Protein AF-A0A4V1IVL1-F1 (afdb_monomer)

Mean predicted aligned error: 5.2 Å

Nearest PDB structures (foldseek):
  8qma-assembly1_J  TM=3.248E-01  e=8.746E+00  Sinapis alba

InterPro domains:
  IPR002680 Alternative oxidase [PF01786] (1-81)
  IPR002680 Alternative oxidase [PTHR31803] (1-81)
  IPR038659 Alternative oxidase superfamily [G3DSA:1.20.1260.140] (1-81)

Secondary structure (DSSP, 8-state):
-HHHHHHHHHHHH-HHHHHHHHHHHHHHHHHHHHHHHHHHHTTSS--PBPPHHHHHHTT--TT-BHHHHHHHHHHHHHHH-

Radius of gyration: 16.35 Å; Cα contacts (8 Å, |Δi|>4): 53; chains: 1; bounding box: 33×23×42 Å

Organism: NCBI:txid78915

Foldseek 3Di:
DVVVVVLVVCCVVPVVVSVVVVVVVLVVVLVVLVVVLVCCVVVVDPFAADDPVLCVVLVHDNRHTPNNSSVSVNVVSVVVD

pLDDT: mean 89.4, std 6.29, range [56.41, 95.19]

Sequence (81 aa):
GVFFNIYFLLYLTTPKTAHRVVGYLEEEAIISYTQMLKCIDDGSIENTPAPQIAIDYWNLPKDARIRDVTLAIRADEAMHR

Structure (mmCIF, N/CA/C/O backbone):
data_AF-A0A4V1IVL1-F1
#
_entry.id   AF-A0A4V1IVL1-F1
#
loop_
_atom_site.group_PDB
_atom_site.id
_atom_site.type_symbol
_atom_site.label_atom_id
_atom_site.label_alt_id
_atom_site.label_comp_id
_atom_site.label_asym_id
_atom_site.label_entity_id
_atom_site.label_seq_id
_atom_site.pdbx_PDB_ins_code
_atom_site.Cartn_x
_atom_site.Cartn_y
_atom_site.Cartn_z
_atom_site.occupancy
_atom_site.B_iso_or_equiv
_atom_site.auth_seq_id
_atom_site.auth_comp_id
_atom_site.auth_asym_id
_atom_site.auth_atom_id
_atom_site.pdbx_PDB_model_num
ATOM 1 N N . GLY A 1 1 ? 12.250 11.665 -7.979 1.00 76.31 1 GLY A N 1
ATOM 2 C CA . GLY A 1 1 ? 12.981 11.998 -9.221 1.00 76.31 1 GLY A CA 1
ATOM 3 C C . GLY A 1 1 ? 13.849 10.857 -9.724 1.00 76.31 1 GLY A C 1
ATOM 4 O O . GLY A 1 1 ? 13.664 10.428 -10.854 1.00 76.31 1 GLY A O 1
ATOM 5 N N . VAL A 1 2 ? 14.785 10.356 -8.910 1.00 92.44 2 VAL A N 1
ATOM 6 C CA . VAL A 1 2 ? 15.778 9.343 -9.330 1.00 92.44 2 VAL A CA 1
ATOM 7 C C . VAL A 1 2 ? 15.138 8.022 -9.776 1.00 92.44 2 VAL A C 1
ATOM 9 O O . VAL A 1 2 ? 15.413 7.575 -10.884 1.00 92.44 2 VAL A O 1
ATOM 12 N N . PHE A 1 3 ? 14.220 7.457 -8.980 1.00 88.81 3 PHE A N 1
ATOM 13 C CA . PHE A 1 3 ? 13.506 6.219 -9.333 1.00 88.81 3 PHE A CA 1
ATOM 14 C C . PHE A 1 3 ? 12.810 6.314 -10.696 1.00 88.81 3 PHE A C 1
ATOM 16 O O . PHE A 1 3 ? 13.019 5.463 -11.552 1.00 88.81 3 PHE A O 1
ATOM 23 N N . PHE A 1 4 ? 12.055 7.395 -10.923 1.00 91.31 4 PHE A N 1
ATOM 24 C CA . PHE A 1 4 ? 11.334 7.613 -12.177 1.00 91.31 4 PHE A CA 1
ATOM 25 C C . PHE A 1 4 ? 12.269 7.625 -13.390 1.00 91.31 4 PHE A C 1
ATOM 27 O O . PHE A 1 4 ? 12.010 6.922 -14.357 1.00 91.31 4 PHE A O 1
ATOM 34 N N . ASN A 1 5 ? 13.374 8.377 -13.335 1.00 93.94 5 ASN A N 1
ATOM 35 C CA . ASN A 1 5 ? 14.300 8.472 -14.468 1.00 93.94 5 ASN A CA 1
ATOM 36 C C . ASN A 1 5 ? 15.003 7.136 -14.758 1.00 93.94 5 ASN A C 1
ATOM 38 O O . ASN A 1 5 ? 15.148 6.763 -15.920 1.00 93.94 5 ASN A O 1
ATOM 42 N N . ILE A 1 6 ? 15.401 6.391 -13.720 1.00 92.75 6 ILE A N 1
ATOM 43 C CA . ILE A 1 6 ? 16.023 5.068 -13.881 1.00 92.75 6 ILE A CA 1
ATOM 44 C C . ILE A 1 6 ? 15.017 4.066 -14.450 1.00 92.75 6 ILE A C 1
ATOM 46 O O . ILE A 1 6 ? 15.328 3.373 -15.416 1.00 92.75 6 ILE A O 1
ATOM 50 N N . TYR A 1 7 ? 13.806 4.009 -13.889 1.00 91.75 7 TYR A N 1
ATOM 51 C CA . TYR A 1 7 ? 12.756 3.112 -14.363 1.00 91.75 7 TYR A CA 1
ATOM 52 C C . TYR A 1 7 ? 12.333 3.448 -15.800 1.00 91.75 7 TYR A C 1
ATOM 54 O O . TYR A 1 7 ? 12.172 2.548 -16.618 1.00 91.75 7 TYR A O 1
ATOM 62 N N . PHE A 1 8 ? 12.247 4.736 -16.147 1.00 92.56 8 PHE A N 1
ATOM 63 C CA . PHE A 1 8 ? 11.955 5.197 -17.505 1.00 92.56 8 PHE A CA 1
ATOM 64 C C . PHE A 1 8 ? 13.013 4.727 -18.515 1.00 92.56 8 PHE A C 1
ATOM 66 O O . PHE A 1 8 ? 12.672 4.139 -19.540 1.00 92.56 8 PHE A O 1
ATOM 73 N N . LEU A 1 9 ? 14.303 4.907 -18.209 1.00 94.00 9 LEU A N 1
ATOM 74 C CA . LEU A 1 9 ? 15.394 4.429 -19.068 1.00 94.00 9 LEU A CA 1
ATOM 75 C C . LEU A 1 9 ? 15.441 2.894 -19.154 1.00 94.00 9 LEU A C 1
ATOM 77 O O . LEU A 1 9 ? 15.680 2.338 -20.230 1.00 94.00 9 LEU A O 1
ATOM 81 N N . LEU A 1 10 ? 15.179 2.194 -18.047 1.00 91.56 10 LEU A N 1
ATOM 82 C CA . LEU A 1 10 ? 15.079 0.734 -18.021 1.00 91.56 10 LEU A CA 1
ATOM 83 C C . LEU A 1 10 ? 13.930 0.237 -18.907 1.00 91.56 10 LEU A C 1
ATOM 85 O O . LEU A 1 10 ? 14.094 -0.745 -19.625 1.00 91.56 10 LEU A O 1
ATOM 89 N N . TYR A 1 11 ? 12.791 0.927 -18.895 1.00 92.38 11 TYR A N 1
ATOM 90 C CA . TYR A 1 11 ? 11.627 0.564 -19.697 1.00 92.38 11 TYR A CA 1
ATOM 91 C C . TYR A 1 11 ? 11.884 0.746 -21.197 1.00 92.38 11 TYR A C 1
ATOM 93 O O . TYR A 1 11 ? 11.513 -0.115 -21.992 1.00 92.38 11 TYR A O 1
ATOM 101 N N . LEU A 1 12 ? 12.572 1.827 -21.586 1.00 93.94 12 LEU A N 1
ATOM 102 C CA . LEU A 1 12 ? 12.950 2.070 -22.983 1.00 93.94 12 LEU A CA 1
ATOM 103 C C . LEU A 1 12 ? 13.959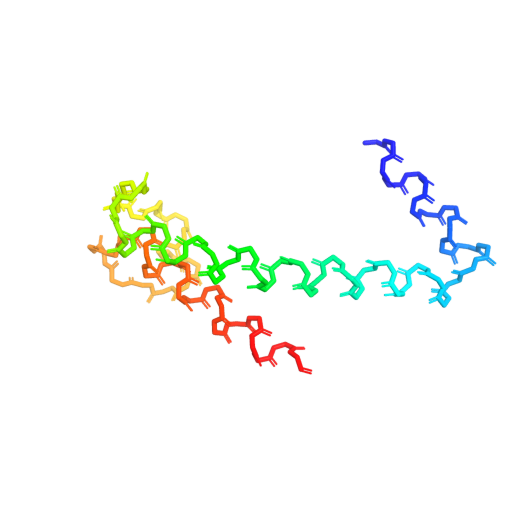 1.043 -23.511 1.00 93.94 12 LEU A C 1
ATOM 105 O O . LEU A 1 12 ? 13.876 0.639 -24.668 1.00 93.94 12 LEU A O 1
ATOM 109 N N . THR A 1 13 ? 14.921 0.632 -22.682 1.00 95.19 13 THR A N 1
ATOM 110 C CA . THR A 1 13 ? 15.994 -0.281 -23.106 1.00 95.19 13 THR A CA 1
ATOM 111 C C . THR A 1 13 ? 15.587 -1.748 -23.005 1.00 95.19 13 THR A C 1
ATOM 113 O O . THR A 1 13 ? 15.885 -2.535 -23.899 1.00 95.19 13 THR A O 1
ATOM 116 N N . THR A 1 14 ? 14.911 -2.132 -21.919 1.00 91.94 14 THR A N 1
ATOM 117 C CA . THR A 1 14 ? 14.555 -3.524 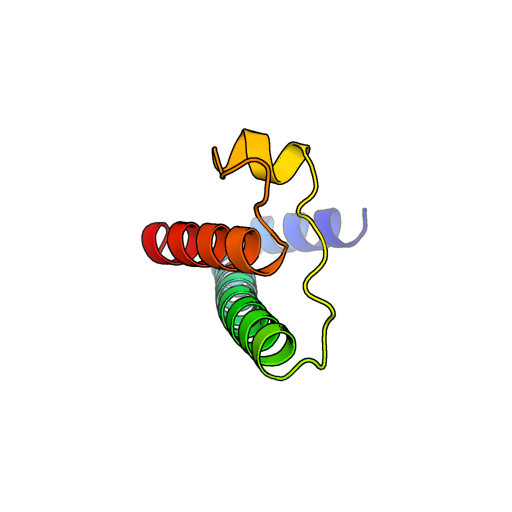-21.622 1.00 91.94 14 THR A CA 1
ATOM 118 C C . THR A 1 14 ? 13.183 -3.620 -20.934 1.00 91.94 14 THR A C 1
ATOM 120 O O . THR A 1 14 ? 13.098 -3.910 -19.735 1.00 91.94 14 THR A O 1
ATOM 123 N N . PRO A 1 15 ? 12.073 -3.467 -21.682 1.00 89.69 15 PRO A N 1
ATOM 124 C CA . PRO A 1 15 ? 10.722 -3.428 -21.109 1.00 89.69 15 PRO A CA 1
ATOM 125 C C . PRO A 1 15 ? 10.349 -4.720 -20.370 1.00 89.69 15 PRO A C 1
ATOM 127 O O . PRO A 1 15 ? 9.725 -4.682 -19.314 1.00 89.69 15 PRO A O 1
ATOM 130 N N . LYS A 1 16 ? 10.808 -5.883 -20.857 1.00 90.88 16 LYS A N 1
ATOM 131 C CA . LYS A 1 16 ? 10.595 -7.176 -20.177 1.00 90.88 16 LYS A CA 1
ATOM 132 C C . LYS A 1 16 ? 11.208 -7.213 -18.774 1.00 90.88 16 LYS A C 1
ATOM 134 O O . LYS A 1 16 ? 10.640 -7.831 -17.880 1.00 90.88 16 LYS A O 1
ATOM 139 N N . THR A 1 17 ? 12.365 -6.581 -18.584 1.00 89.88 17 THR A N 1
ATOM 140 C CA . THR A 1 17 ? 13.012 -6.505 -17.270 1.00 89.88 17 THR A CA 1
ATOM 141 C C . THR A 1 17 ? 12.283 -5.512 -16.378 1.00 89.88 17 THR A C 1
ATOM 143 O O . THR A 1 17 ? 12.049 -5.831 -15.219 1.00 89.88 17 THR A O 1
ATOM 146 N N . ALA A 1 18 ? 11.855 -4.364 -16.909 1.00 91.06 18 ALA A N 1
ATOM 147 C CA . ALA A 1 18 ? 11.069 -3.394 -16.147 1.00 91.06 18 ALA A CA 1
ATOM 148 C C . ALA A 1 18 ? 9.764 -4.007 -15.600 1.00 91.06 18 ALA A C 1
ATOM 150 O O . ALA A 1 18 ? 9.487 -3.879 -14.411 1.00 91.06 18 ALA A O 1
ATOM 151 N N . HIS A 1 19 ? 9.036 -4.774 -16.421 1.00 91.19 19 HIS A N 1
ATOM 152 C CA . HIS A 1 19 ? 7.853 -5.511 -15.962 1.00 91.19 19 HIS A CA 1
ATOM 153 C C . HIS A 1 19 ? 8.168 -6.529 -14.861 1.00 91.19 19 HIS A C 1
ATOM 155 O O . HIS A 1 19 ? 7.416 -6.633 -13.900 1.00 91.19 19 HIS A O 1
ATOM 161 N N . ARG A 1 20 ? 9.291 -7.255 -14.959 1.00 91.38 20 ARG A N 1
ATOM 162 C CA . ARG A 1 20 ? 9.713 -8.183 -13.896 1.00 91.38 20 ARG A CA 1
ATOM 163 C C . ARG A 1 20 ? 10.052 -7.467 -12.595 1.00 91.38 20 ARG A C 1
ATOM 165 O O . ARG A 1 20 ? 9.722 -7.978 -11.538 1.00 91.38 20 ARG A O 1
ATOM 172 N N . VAL A 1 21 ? 10.696 -6.302 -12.669 1.00 90.38 21 VAL A N 1
ATOM 173 C CA . VAL A 1 21 ? 10.999 -5.494 -11.479 1.00 90.38 21 VAL A CA 1
ATOM 174 C C . VAL A 1 21 ? 9.712 -5.100 -10.762 1.00 90.38 21 VAL A C 1
ATOM 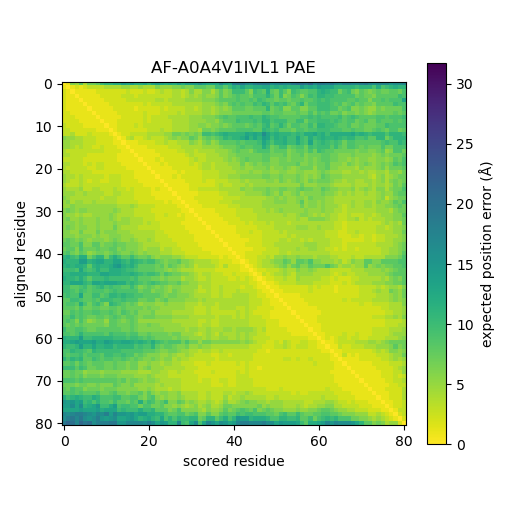176 O O . VAL A 1 21 ? 9.641 -5.266 -9.551 1.00 90.38 21 VAL A O 1
ATOM 179 N N . VAL A 1 22 ? 8.694 -4.633 -11.492 1.00 88.88 22 VAL A N 1
ATOM 180 C CA . VAL A 1 22 ? 7.392 -4.312 -10.887 1.00 88.88 22 VAL A CA 1
ATOM 181 C C . VAL A 1 22 ? 6.729 -5.558 -10.305 1.00 88.88 22 VAL A C 1
ATOM 183 O O . VAL A 1 22 ? 6.310 -5.508 -9.159 1.00 88.88 22 VAL A O 1
ATOM 186 N N . GLY A 1 23 ? 6.749 -6.689 -11.017 1.00 87.0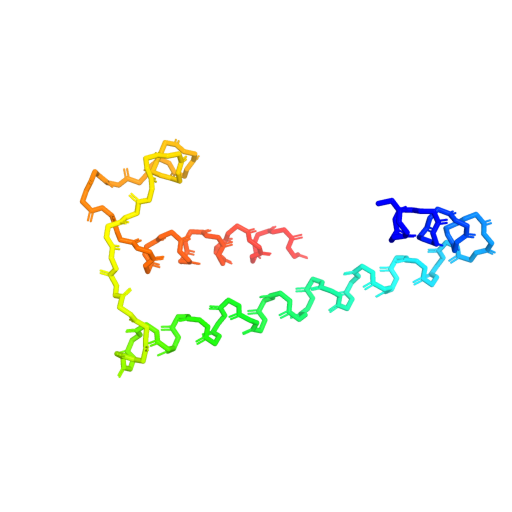6 23 GLY A N 1
ATOM 187 C CA . GLY A 1 23 ? 6.215 -7.948 -10.487 1.00 87.06 23 GLY A CA 1
ATOM 188 C C . GLY A 1 23 ? 6.873 -8.377 -9.168 1.00 87.06 23 GLY A C 1
ATOM 189 O O . GLY A 1 23 ? 6.178 -8.765 -8.238 1.00 87.06 23 GLY A O 1
ATOM 190 N N . TYR A 1 24 ? 8.196 -8.231 -9.028 1.00 89.31 24 TYR A N 1
ATOM 191 C CA . TYR A 1 24 ? 8.869 -8.509 -7.751 1.00 89.31 24 TYR A CA 1
ATOM 192 C C . TYR A 1 24 ? 8.491 -7.516 -6.645 1.00 89.31 24 TYR A C 1
ATOM 194 O O . TYR A 1 24 ? 8.401 -7.904 -5.484 1.00 89.31 24 TYR A O 1
ATOM 202 N N . LEU A 1 25 ? 8.266 -6.241 -6.980 1.00 88.75 25 LEU A N 1
ATOM 203 C CA . LEU A 1 25 ? 7.790 -5.254 -6.005 1.00 88.75 25 LEU A CA 1
ATOM 204 C C . LEU A 1 25 ? 6.368 -5.575 -5.529 1.00 88.75 25 LEU A C 1
ATOM 206 O O . LEU A 1 25 ? 6.088 -5.423 -4.344 1.00 88.75 25 LEU A O 1
ATOM 210 N N . GLU A 1 26 ? 5.497 -6.037 -6.425 1.00 84.50 26 GLU A N 1
ATOM 211 C CA . GLU A 1 26 ? 4.141 -6.489 -6.095 1.00 84.50 26 GLU A CA 1
ATOM 212 C C . GLU A 1 26 ? 4.174 -7.738 -5.196 1.00 84.50 26 GLU A C 1
ATOM 214 O O . GLU A 1 26 ? 3.496 -7.782 -4.168 1.00 84.50 26 GLU A O 1
ATOM 219 N N . GLU A 1 27 ? 5.023 -8.724 -5.508 1.00 86.38 27 GLU A N 1
ATOM 220 C CA . GLU A 1 27 ? 5.215 -9.913 -4.663 1.00 86.38 27 GLU A CA 1
ATOM 221 C C . GLU A 1 27 ? 5.688 -9.544 -3.245 1.00 86.38 27 GLU A C 1
ATOM 223 O O . GLU A 1 27 ? 5.117 -10.010 -2.253 1.00 86.38 27 GLU A O 1
ATOM 228 N N . GLU A 1 28 ? 6.684 -8.662 -3.131 1.00 88.50 28 GLU A N 1
ATOM 229 C CA . GLU A 1 28 ? 7.181 -8.178 -1.838 1.00 88.50 28 GLU A CA 1
ATOM 230 C C . GLU A 1 28 ? 6.148 -7.325 -1.085 1.00 88.50 28 GLU A C 1
ATOM 232 O O . GLU A 1 28 ? 6.071 -7.390 0.147 1.00 88.50 28 GLU A O 1
ATOM 237 N N . ALA A 1 29 ? 5.306 -6.562 -1.789 1.00 84.88 29 ALA A N 1
ATOM 238 C CA . ALA A 1 29 ? 4.213 -5.815 -1.170 1.00 84.88 29 ALA A CA 1
ATOM 239 C C . ALA A 1 29 ? 3.202 -6.759 -0.495 1.00 84.88 29 ALA A C 1
ATOM 241 O O . ALA A 1 29 ? 2.842 -6.546 0.666 1.00 84.88 29 ALA A O 1
ATOM 242 N N . ILE A 1 30 ? 2.812 -7.858 -1.152 1.00 81.69 30 ILE A N 1
ATOM 243 C CA . ILE A 1 30 ? 1.891 -8.861 -0.584 1.00 81.69 30 ILE A CA 1
ATOM 244 C C . ILE A 1 30 ? 2.473 -9.498 0.687 1.00 81.69 30 ILE A C 1
ATOM 246 O O . ILE A 1 30 ? 1.772 -9.657 1.699 1.00 81.69 30 ILE A O 1
ATOM 250 N N . ILE A 1 31 ? 3.761 -9.855 0.653 1.00 87.62 31 ILE A N 1
ATOM 251 C CA . ILE A 1 31 ? 4.468 -10.401 1.818 1.00 87.62 31 ILE A CA 1
ATOM 252 C C . ILE A 1 31 ? 4.470 -9.369 2.949 1.00 87.62 31 ILE A C 1
ATOM 254 O O . ILE A 1 31 ? 4.116 -9.701 4.084 1.00 87.62 31 ILE A O 1
ATOM 258 N N . SER A 1 32 ? 4.781 -8.112 2.630 1.00 87.38 32 SER A N 1
ATOM 259 C CA . SER A 1 32 ? 4.823 -7.006 3.590 1.00 87.38 32 SER A CA 1
ATOM 260 C C . SER A 1 32 ? 3.467 -6.770 4.261 1.00 87.38 32 SER A C 1
ATOM 262 O O . SER A 1 32 ? 3.404 -6.663 5.484 1.00 87.38 32 SER A O 1
ATOM 264 N N . TYR A 1 33 ? 2.358 -6.767 3.512 1.00 86.06 33 TYR A N 1
ATOM 265 C CA . TYR A 1 33 ? 1.011 -6.617 4.086 1.00 86.06 33 TYR A CA 1
ATOM 266 C C . TYR A 1 33 ? 0.625 -7.786 4.994 1.00 86.06 33 TYR A C 1
ATOM 268 O O . TYR A 1 33 ? 0.003 -7.596 6.042 1.00 86.06 33 TYR A O 1
ATOM 276 N N . THR A 1 34 ? 1.025 -9.004 4.628 1.00 87.81 34 THR A N 1
ATOM 277 C CA . THR A 1 34 ? 0.796 -10.190 5.461 1.00 87.81 34 THR A CA 1
ATOM 278 C C . THR A 1 34 ? 1.593 -10.118 6.765 1.00 87.81 34 THR A C 1
ATOM 280 O O . THR A 1 34 ? 1.061 -10.432 7.831 1.00 87.81 34 THR A O 1
ATOM 283 N N . GLN A 1 35 ? 2.847 -9.668 6.701 1.00 90.19 35 GLN A N 1
ATOM 284 C CA . GLN A 1 35 ? 3.672 -9.429 7.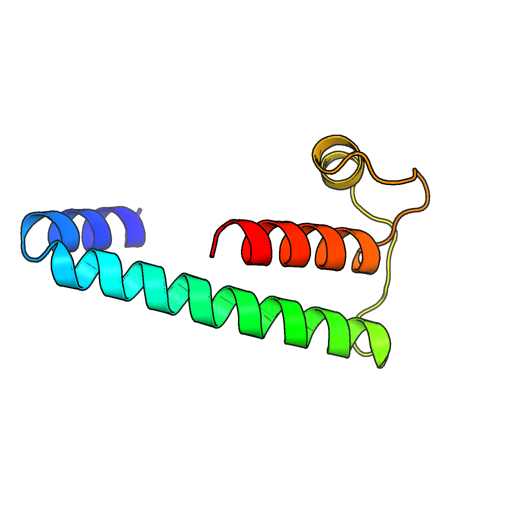885 1.00 90.19 35 GLN A CA 1
ATOM 285 C C . GLN A 1 35 ? 3.092 -8.313 8.755 1.00 90.19 35 GLN A C 1
ATOM 287 O O . GLN A 1 35 ? 3.012 -8.477 9.967 1.00 90.19 35 GLN A O 1
ATOM 292 N N . MET A 1 36 ? 2.612 -7.227 8.148 1.00 89.06 36 MET A N 1
ATOM 293 C CA . MET A 1 36 ? 1.998 -6.117 8.872 1.00 89.06 36 MET A CA 1
ATOM 294 C C . MET A 1 36 ? 0.753 -6.564 9.645 1.00 89.06 36 MET A C 1
ATOM 296 O O . MET A 1 36 ? 0.626 -6.234 10.819 1.00 89.06 36 MET A O 1
ATOM 300 N N . LEU A 1 37 ? -0.118 -7.386 9.045 1.00 91.00 37 LEU A N 1
ATOM 301 C CA . LEU A 1 37 ? -1.253 -7.987 9.760 1.00 91.00 37 LEU A CA 1
ATOM 302 C C . LEU A 1 37 ? -0.802 -8.829 10.951 1.00 91.00 37 LEU A C 1
ATOM 304 O O . LEU A 1 37 ? -1.372 -8.708 12.030 1.00 91.00 37 LEU A O 1
ATOM 308 N N . LYS A 1 38 ? 0.241 -9.645 10.772 1.00 92.06 38 LYS A N 1
ATOM 309 C CA . LYS A 1 38 ? 0.787 -10.463 11.856 1.00 92.06 38 LYS A CA 1
ATOM 310 C C . LYS A 1 38 ? 1.326 -9.599 12.999 1.00 92.06 38 LYS A C 1
ATOM 312 O O . LYS A 1 38 ? 1.015 -9.884 14.147 1.00 92.06 38 LYS A O 1
ATOM 317 N N . CYS A 1 39 ? 2.063 -8.537 12.680 1.00 90.88 39 CYS A N 1
ATOM 318 C CA . CYS A 1 39 ? 2.582 -7.589 13.664 1.00 90.88 39 CYS A CA 1
ATOM 319 C C . CYS A 1 39 ? 1.475 -6.793 14.378 1.00 90.88 39 CYS A C 1
ATOM 321 O O . CYS A 1 39 ? 1.656 -6.351 15.507 1.00 90.88 39 CYS A O 1
ATOM 323 N N . ILE A 1 40 ? 0.324 -6.582 13.737 1.00 92.31 40 ILE A N 1
ATOM 324 C CA . ILE A 1 40 ? -0.844 -5.988 14.399 1.00 92.31 40 ILE A CA 1
ATOM 325 C C . ILE A 1 40 ? -1.509 -7.018 15.325 1.00 92.31 40 ILE A C 1
ATOM 327 O O . ILE A 1 40 ? -1.866 -6.693 16.456 1.00 92.31 40 ILE A O 1
ATOM 331 N N . ASP A 1 41 ? -1.656 -8.261 14.863 1.00 90.31 41 ASP A 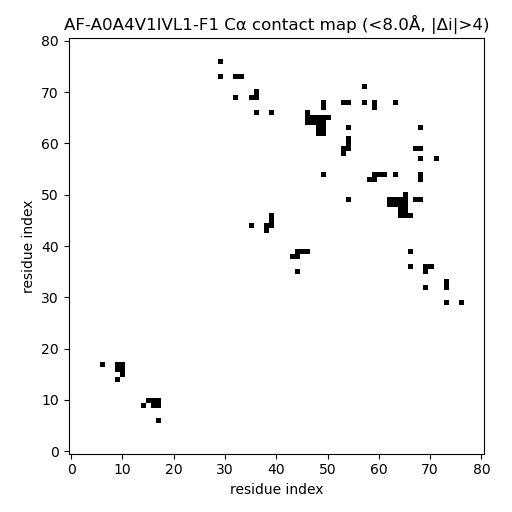N 1
ATOM 332 C CA . ASP A 1 41 ? -2.297 -9.348 15.613 1.00 90.31 41 ASP A CA 1
ATOM 333 C C . ASP A 1 41 ? -1.465 -9.806 16.829 1.00 90.31 41 ASP A C 1
ATOM 335 O O . ASP A 1 41 ? -2.036 -10.218 17.839 1.00 90.31 41 ASP A O 1
ATOM 339 N N . ASP A 1 42 ? -0.132 -9.718 16.764 1.00 93.50 42 ASP A N 1
ATOM 340 C CA . ASP A 1 42 ? 0.779 -10.028 17.878 1.00 93.50 42 ASP A CA 1
ATOM 341 C C . ASP A 1 42 ? 1.026 -8.841 18.833 1.00 93.50 42 ASP A C 1
ATOM 343 O O . ASP A 1 42 ? 1.666 -9.005 19.874 1.00 93.50 42 ASP A O 1
ATOM 347 N N . GLY A 1 43 ? 0.482 -7.663 18.510 1.00 90.50 43 GLY A N 1
ATOM 348 C CA . GLY A 1 43 ? 0.587 -6.447 19.316 1.00 90.50 43 GLY A CA 1
ATOM 349 C C . GLY A 1 43 ? 1.905 -5.679 19.165 1.00 90.50 43 GLY A C 1
ATOM 350 O O . GLY A 1 43 ? 2.105 -4.698 19.880 1.00 90.50 43 GLY A O 1
ATOM 351 N N . SER A 1 44 ? 2.790 -6.075 18.243 1.00 91.50 44 SER A N 1
ATOM 352 C CA . SER A 1 44 ? 4.009 -5.324 17.901 1.00 91.50 44 SER A CA 1
ATOM 353 C C . SER A 1 44 ? 3.700 -3.964 17.268 1.00 91.50 44 SER A C 1
ATOM 355 O O . SER A 1 44 ? 4.479 -3.022 17.406 1.00 91.50 44 SER A O 1
ATOM 357 N N . ILE A 1 45 ? 2.569 -3.860 16.565 1.00 90.19 45 ILE A N 1
ATOM 358 C CA . ILE A 1 45 ? 2.035 -2.625 15.987 1.00 90.19 45 ILE A CA 1
ATOM 359 C C . ILE A 1 45 ? 0.700 -2.309 16.658 1.00 90.19 45 ILE A C 1
ATOM 361 O O . ILE A 1 45 ? -0.214 -3.133 16.691 1.00 90.19 45 ILE A O 1
ATOM 365 N N . GLU A 1 46 ? 0.565 -1.082 17.159 1.00 90.75 46 GLU A N 1
ATOM 366 C CA . GLU A 1 46 ? -0.678 -0.624 17.768 1.00 90.75 46 GLU A CA 1
ATOM 367 C C . GLU A 1 46 ? -1.795 -0.516 16.721 1.00 90.75 46 GLU A C 1
ATOM 369 O O . GLU A 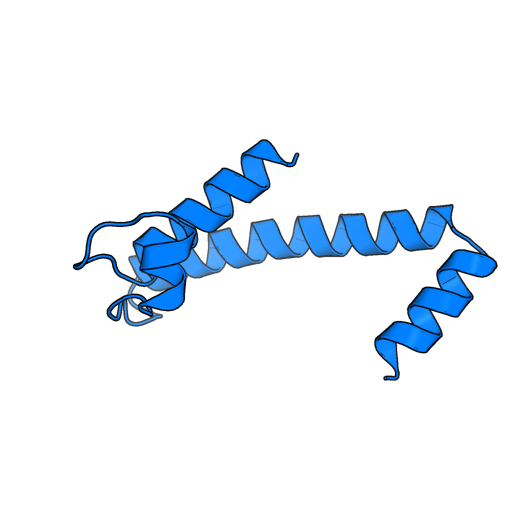1 46 ? -1.671 0.173 15.706 1.00 90.75 46 GLU A O 1
ATOM 374 N N . ASN A 1 47 ? -2.925 -1.174 16.988 1.00 91.12 47 ASN A N 1
ATOM 375 C CA . ASN A 1 47 ? -4.094 -1.130 16.118 1.00 91.12 47 ASN A CA 1
ATOM 376 C C . ASN A 1 47 ? -4.894 0.167 16.341 1.00 91.12 47 ASN A C 1
ATOM 378 O O . ASN A 1 47 ? -5.933 0.156 17.007 1.00 91.12 47 ASN A O 1
ATOM 382 N N . THR A 1 48 ? -4.392 1.292 15.839 1.00 92.50 48 THR A N 1
ATOM 383 C CA . THR A 1 48 ? -5.017 2.617 15.980 1.00 92.50 48 THR A CA 1
ATOM 384 C C . THR A 1 48 ? -6.226 2.799 15.045 1.00 92.50 48 THR A C 1
ATOM 386 O O . THR A 1 48 ? -6.429 1.993 14.129 1.00 92.50 48 THR A O 1
ATOM 389 N N . PRO A 1 49 ? -7.081 3.817 15.270 1.00 94.19 49 PRO A N 1
ATOM 390 C CA . PRO A 1 49 ? -8.171 4.145 14.351 1.00 94.19 49 PRO A CA 1
AT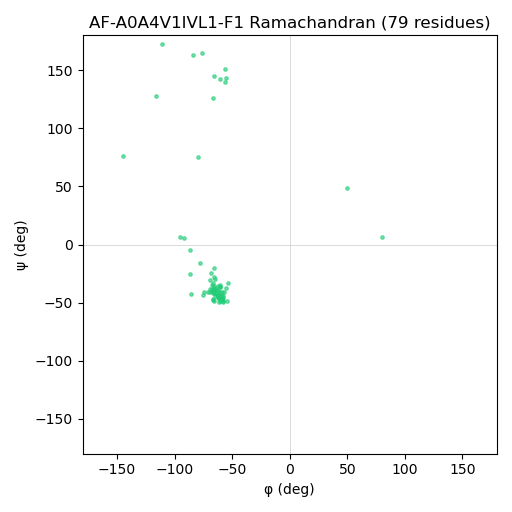OM 391 C C . PRO A 1 49 ? -7.666 4.419 12.930 1.00 94.19 49 PRO A C 1
ATOM 393 O O . PRO A 1 49 ? -6.631 5.060 12.741 1.00 94.19 49 PRO A O 1
ATOM 396 N N . ALA A 1 50 ? -8.407 3.943 11.931 1.00 93.56 50 ALA A N 1
ATOM 397 C CA . ALA A 1 50 ? -8.072 4.161 10.534 1.00 93.56 50 ALA A CA 1
ATOM 398 C C . ALA A 1 50 ? -8.185 5.653 10.158 1.00 93.56 50 ALA A C 1
ATOM 400 O O . ALA A 1 50 ? -9.085 6.349 10.635 1.00 93.56 50 ALA A O 1
ATOM 401 N N . PRO A 1 51 ? -7.316 6.166 9.268 1.00 93.50 51 PRO A N 1
ATOM 402 C CA . PRO A 1 51 ? -7.471 7.506 8.716 1.00 93.50 51 PRO A CA 1
ATOM 403 C C . PRO A 1 51 ? -8.790 7.633 7.951 1.00 93.50 51 PRO A C 1
ATOM 405 O O . PRO A 1 51 ? -9.153 6.730 7.198 1.00 93.50 51 PRO A O 1
ATOM 408 N N . GLN A 1 52 ? -9.454 8.788 8.050 1.00 92.19 52 GLN A N 1
ATOM 409 C CA . GLN A 1 52 ? -10.740 9.021 7.377 1.00 92.19 52 GLN A CA 1
ATOM 410 C C . GLN A 1 52 ? -10.669 8.773 5.861 1.00 92.19 52 GLN A C 1
ATOM 412 O O . GLN A 1 52 ? -11.573 8.173 5.298 1.00 92.19 52 GLN A O 1
ATOM 417 N N . ILE A 1 53 ? -9.552 9.135 5.219 1.00 94.62 53 ILE A N 1
ATOM 418 C CA . ILE A 1 53 ? -9.329 8.900 3.783 1.00 94.62 53 ILE A CA 1
ATOM 419 C C . ILE A 1 53 ? -9.418 7.405 3.437 1.00 94.62 53 ILE A C 1
ATOM 421 O O . ILE A 1 53 ? -9.998 7.049 2.418 1.00 94.62 53 ILE A O 1
ATOM 425 N N . ALA A 1 54 ? -8.864 6.528 4.281 1.00 93.38 54 ALA A N 1
ATOM 426 C CA . ALA A 1 54 ? -8.919 5.084 4.067 1.00 93.38 54 ALA A CA 1
ATOM 427 C C . ALA A 1 54 ? -10.337 4.541 4.297 1.00 93.38 54 ALA A C 1
ATOM 429 O O . ALA A 1 54 ? -10.816 3.715 3.524 1.00 93.38 54 ALA A O 1
ATOM 430 N N . ILE A 1 55 ? -11.020 5.038 5.333 1.00 93.75 55 ILE A N 1
ATOM 431 C CA . ILE A 1 55 ? -12.415 4.683 5.619 1.00 93.75 55 ILE A CA 1
ATOM 432 C C . ILE A 1 55 ? -13.305 5.033 4.426 1.00 93.75 55 ILE A C 1
ATOM 434 O O . ILE A 1 55 ? -14.084 4.194 3.984 1.00 93.75 55 ILE A O 1
ATOM 438 N N . ASP A 1 56 ? -13.149 6.234 3.874 1.00 94.75 56 ASP A N 1
ATOM 439 C CA . ASP A 1 56 ? -13.949 6.705 2.746 1.00 94.75 56 ASP A CA 1
ATOM 440 C C . ASP A 1 56 ? -13.610 5.950 1.450 1.00 94.75 56 ASP A C 1
ATOM 442 O O . ASP A 1 56 ? -14.511 5.584 0.699 1.00 94.75 56 ASP A O 1
ATOM 446 N N . TYR A 1 57 ? -12.324 5.677 1.196 1.00 94.25 57 TYR A N 1
ATOM 447 C CA . TYR A 1 57 ? -11.867 5.004 -0.025 1.00 94.25 57 TYR A CA 1
ATOM 448 C C . TYR A 1 57 ? -12.335 3.545 -0.106 1.00 94.25 57 TYR A C 1
ATOM 450 O O . TYR A 1 57 ? -12.866 3.125 -1.132 1.00 94.25 57 TYR A O 1
ATOM 458 N N . TRP A 1 58 ? -12.181 2.781 0.980 1.00 93.81 58 TRP A N 1
ATOM 459 C CA . TRP A 1 58 ? -12.611 1.377 1.048 1.00 93.81 58 TRP A CA 1
ATOM 460 C C . TRP A 1 58 ? -14.036 1.201 1.596 1.00 93.81 58 TRP A C 1
ATOM 462 O O . TRP A 1 58 ? -14.478 0.069 1.787 1.00 93.81 58 TRP A O 1
ATOM 472 N N . ASN A 1 59 ? -14.761 2.299 1.841 1.00 93.12 59 ASN A N 1
ATOM 473 C CA . ASN A 1 59 ? -16.109 2.311 2.418 1.00 93.12 59 ASN A CA 1
ATOM 474 C C . ASN A 1 59 ? -16.224 1.448 3.696 1.00 93.12 59 ASN A C 1
ATOM 476 O O . ASN A 1 59 ? -17.106 0.595 3.828 1.00 93.12 59 ASN A O 1
ATOM 480 N N . LEU A 1 60 ? -15.286 1.642 4.625 1.00 93.62 60 LEU A N 1
ATOM 481 C CA . LEU A 1 60 ? -15.199 0.890 5.877 1.00 93.62 60 LEU A CA 1
ATOM 482 C C . LEU A 1 60 ? -16.122 1.479 6.965 1.00 93.62 60 LEU A C 1
ATOM 484 O O . LEU A 1 60 ? -16.558 2.630 6.868 1.00 93.62 60 LEU A O 1
ATOM 488 N N . PRO A 1 61 ? -16.417 0.724 8.039 1.00 93.38 61 PRO A N 1
ATOM 489 C CA . PRO A 1 61 ? -17.072 1.265 9.229 1.00 93.38 61 PRO A CA 1
ATOM 490 C C . PRO A 1 61 ? -16.304 2.452 9.836 1.00 93.38 61 PRO A C 1
ATOM 492 O O . PRO A 1 61 ? -15.081 2.527 9.757 1.00 93.38 61 PRO A O 1
ATOM 495 N N . LYS A 1 62 ? -17.010 3.380 10.495 1.00 91.25 62 LYS A N 1
ATOM 496 C CA . LYS A 1 62 ? -16.392 4.581 11.101 1.00 91.25 62 LYS A CA 1
ATOM 497 C C . LYS A 1 62 ? -15.448 4.275 12.267 1.00 91.25 62 LYS A C 1
ATOM 499 O O . LYS A 1 62 ? -14.636 5.115 12.633 1.00 91.25 62 LYS A O 1
ATOM 504 N N . ASP A 1 63 ? -15.596 3.105 12.871 1.00 92.38 63 ASP A N 1
ATOM 505 C CA . ASP A 1 63 ? -14.757 2.574 13.942 1.00 92.38 63 ASP A CA 1
ATOM 506 C C . ASP A 1 63 ? -13.649 1.644 13.424 1.00 92.38 63 ASP A C 1
ATOM 508 O O . ASP A 1 63 ? -12.927 1.051 14.230 1.00 92.38 63 ASP A O 1
ATOM 512 N N . ALA A 1 64 ? -13.491 1.539 12.097 1.00 93.25 64 ALA A N 1
ATOM 513 C CA . ALA A 1 64 ? -12.446 0.743 11.475 1.00 93.25 64 ALA A CA 1
ATOM 514 C C . ALA A 1 64 ? -11.062 1.158 11.973 1.00 93.25 64 ALA A C 1
ATOM 516 O O . ALA A 1 64 ? -10.759 2.336 12.199 1.00 93.25 64 ALA A O 1
ATOM 517 N N . ARG A 1 65 ? -1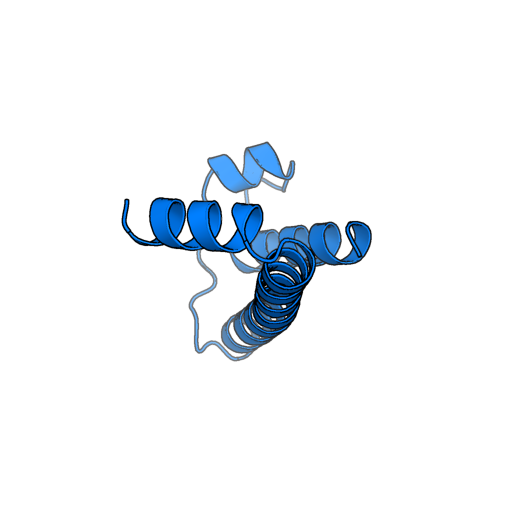0.198 0.161 12.124 1.00 94.56 65 ARG A N 1
ATOM 518 C CA . ARG A 1 65 ? -8.815 0.339 12.556 1.00 94.56 65 ARG A CA 1
ATOM 519 C C . ARG A 1 65 ? -7.839 0.040 11.425 1.00 94.56 65 ARG A C 1
ATOM 521 O O . ARG A 1 65 ? -8.219 -0.460 10.366 1.00 94.56 65 ARG A O 1
ATOM 528 N N . ILE A 1 66 ? -6.557 0.320 11.655 1.00 92.69 66 ILE A N 1
ATOM 529 C CA . ILE A 1 66 ? -5.483 0.041 10.686 1.00 92.69 66 ILE A CA 1
ATOM 530 C C . ILE A 1 66 ? -5.493 -1.428 10.234 1.00 92.69 66 ILE A C 1
ATOM 532 O O . ILE A 1 66 ? -5.231 -1.718 9.065 1.00 92.69 66 ILE A O 1
ATOM 536 N N . ARG A 1 67 ? -5.869 -2.361 11.116 1.00 92.88 67 ARG A N 1
ATOM 537 C CA . ARG A 1 67 ? -6.064 -3.770 10.753 1.00 92.88 67 ARG A CA 1
ATOM 538 C C . ARG A 1 67 ? -7.098 -3.971 9.640 1.00 92.88 67 ARG A C 1
ATOM 540 O O . ARG A 1 67 ? -6.832 -4.715 8.700 1.00 92.88 67 ARG A O 1
ATOM 547 N N . ASP A 1 68 ? -8.253 -3.316 9.738 1.00 92.81 68 ASP A N 1
ATOM 548 C CA . ASP A 1 68 ? -9.361 -3.472 8.787 1.00 92.81 68 ASP A CA 1
ATOM 549 C C . ASP A 1 68 ? -8.995 -2.881 7.424 1.00 92.81 68 ASP A C 1
ATOM 551 O O . ASP A 1 68 ? -9.253 -3.492 6.388 1.00 92.81 68 ASP A O 1
ATOM 555 N N . VAL A 1 69 ? -8.284 -1.750 7.430 1.00 93.12 69 VAL A N 1
ATOM 556 C CA . VAL A 1 69 ? -7.692 -1.157 6.222 1.00 93.12 69 VAL A CA 1
ATOM 557 C C . VAL A 1 69 ? -6.690 -2.117 5.579 1.00 93.12 69 VAL A C 1
ATOM 559 O O . VAL A 1 69 ? -6.731 -2.341 4.374 1.00 93.12 69 VAL A O 1
ATOM 562 N N . THR A 1 70 ? -5.815 -2.735 6.375 1.00 91.00 70 THR A N 1
ATOM 563 C CA . THR A 1 70 ? -4.801 -3.668 5.859 1.00 91.00 70 THR A CA 1
ATOM 564 C C . THR A 1 70 ? -5.438 -4.925 5.257 1.00 91.00 70 THR A C 1
ATOM 566 O O . THR A 1 70 ? -4.964 -5.443 4.246 1.00 91.00 70 THR A O 1
ATOM 569 N N . LEU A 1 71 ? -6.542 -5.407 5.838 1.00 90.62 71 LEU A N 1
ATOM 570 C CA . LEU A 1 71 ? -7.332 -6.498 5.264 1.00 90.62 71 LEU A CA 1
ATOM 571 C C . LEU A 1 71 ? -7.995 -6.102 3.942 1.00 90.62 71 LEU A C 1
ATOM 573 O O . LEU A 1 71 ? -7.973 -6.908 3.012 1.00 90.62 71 LEU A O 1
ATOM 577 N N . ALA A 1 72 ? -8.548 -4.889 3.854 1.00 90.31 72 ALA A N 1
ATOM 578 C CA . ALA A 1 72 ? -9.152 -4.372 2.630 1.00 90.31 72 ALA A CA 1
ATOM 579 C C . ALA A 1 72 ? -8.120 -4.251 1.498 1.00 90.31 72 ALA A C 1
ATOM 581 O O . ALA A 1 72 ? -8.364 -4.754 0.405 1.00 90.31 72 ALA A O 1
ATOM 582 N N . ILE A 1 73 ? -6.934 -3.698 1.786 1.00 88.75 73 ILE A N 1
ATOM 583 C CA . ILE A 1 73 ? -5.817 -3.615 0.830 1.00 88.75 73 ILE A CA 1
ATOM 584 C C . ILE A 1 73 ? -5.425 -5.009 0.338 1.00 88.75 73 ILE A C 1
ATOM 586 O O . ILE A 1 73 ? -5.354 -5.253 -0.860 1.00 88.75 73 ILE A O 1
ATOM 590 N N . ARG A 1 74 ? -5.225 -5.966 1.252 1.00 85.06 74 ARG A N 1
ATOM 591 C CA . ARG A 1 74 ? -4.836 -7.331 0.869 1.00 85.06 74 ARG A CA 1
ATOM 592 C C . ARG A 1 74 ? -5.895 -8.022 0.003 1.00 85.06 74 ARG A C 1
ATOM 594 O O . ARG A 1 74 ? -5.540 -8.828 -0.852 1.00 85.06 74 ARG A O 1
ATOM 601 N N . ALA A 1 75 ? -7.179 -7.771 0.259 1.00 85.31 75 ALA A N 1
ATOM 602 C CA . ALA A 1 75 ? -8.266 -8.328 -0.542 1.00 85.31 75 ALA A CA 1
ATOM 603 C C . ALA A 1 75 ? -8.277 -7.756 -1.969 1.00 85.31 75 ALA A C 1
ATOM 605 O O . ALA A 1 75 ? -8.504 -8.509 -2.913 1.00 85.31 75 ALA A O 1
ATOM 606 N N . ASP A 1 76 ? -7.981 -6.465 -2.115 1.00 83.69 76 ASP A N 1
ATOM 607 C CA . ASP A 1 76 ? -7.866 -5.782 -3.406 1.00 83.69 76 ASP A CA 1
ATOM 608 C C . ASP A 1 76 ? -6.678 -6.326 -4.219 1.00 83.69 76 ASP A C 1
ATOM 610 O O . ASP A 1 76 ? -6.841 -6.783 -5.348 1.00 83.69 76 ASP A O 1
ATOM 614 N N . GLU A 1 77 ? -5.502 -6.436 -3.593 1.00 77.50 77 GLU A N 1
ATOM 615 C CA . GLU A 1 77 ? -4.295 -7.016 -4.206 1.00 77.50 77 GLU A CA 1
ATOM 616 C C . GLU A 1 77 ? -4.496 -8.482 -4.631 1.00 77.50 77 GLU A C 1
ATOM 618 O O . GLU A 1 77 ? -4.023 -8.918 -5.680 1.00 77.50 77 GLU A O 1
ATOM 623 N N . ALA A 1 78 ? -5.246 -9.264 -3.846 1.00 74.94 78 ALA A N 1
ATOM 624 C CA . ALA A 1 78 ? -5.585 -10.641 -4.205 1.00 74.94 78 ALA A CA 1
ATOM 625 C C . ALA A 1 78 ? -6.535 -10.738 -5.412 1.00 74.94 78 ALA A C 1
ATOM 627 O O . ALA A 1 78 ? -6.548 -11.774 -6.074 1.00 74.94 78 ALA A O 1
ATOM 628 N N . MET A 1 79 ? -7.323 -9.694 -5.685 1.00 72.06 79 MET A N 1
ATOM 629 C CA . MET A 1 79 ? -8.213 -9.605 -6.846 1.00 72.06 79 MET A CA 1
ATOM 630 C C . MET A 1 79 ? -7.498 -9.053 -8.090 1.00 72.06 79 MET A C 1
ATOM 632 O O . MET A 1 79 ? -7.915 -9.341 -9.210 1.00 72.06 79 MET A O 1
ATOM 636 N N . HIS A 1 80 ? -6.429 -8.275 -7.900 1.00 67.00 80 HIS A N 1
ATOM 637 C CA . HIS A 1 80 ? -5.572 -7.771 -8.976 1.00 67.00 80 HIS A CA 1
ATOM 638 C C . HIS A 1 80 ? -4.580 -8.806 -9.527 1.00 67.00 80 HIS A C 1
ATOM 640 O O . HIS A 1 80 ? -4.045 -8.606 -10.620 1.00 67.00 80 HIS A O 1
ATOM 646 N N . ARG A 1 81 ? -4.359 -9.900 -8.795 1.00 56.41 81 ARG A N 1
ATOM 647 C CA . ARG A 1 81 ? -3.537 -11.040 -9.208 1.00 56.41 81 ARG A CA 1
ATOM 648 C C . ARG A 1 81 ? -4.209 -11.906 -10.276 1.00 56.41 81 ARG A C 1
ATOM 650 O O . ARG A 1 81 ? -3.472 -12.370 -11.177 1.00 56.41 81 ARG A O 1
#

Solvent-accessible surface area (backbone atoms only — not comparable to full-atom values): 4647 Å² total; per-residue (Å²): 112,68,66,60,56,54,51,51,52,39,37,75,75,37,47,74,56,42,53,50,51,51,51,52,52,53,54,51,47,56,52,48,54,53,50,50,52,49,34,40,76,73,60,81,35,81,74,46,75,43,57,67,69,58,29,64,73,71,67,49,59,95,81,38,26,46,61,56,52,52,51,52,51,52,54,51,55,65,70,72,106